Protein AF-A0A7J9IEW9-F1 (afdb_monomer_lite)

pLDDT: mean 77.22, std 13.77, range [42.47, 93.44]

InterPro domains:
  IPR001878 Zinc finger, CCHC-type [PS50158] (67-82)
  IPR036875 Zinc finger, CCHC-type superfamily [SSF57756] (54-83)

Foldseek 3Di:
DDDPDDDDPPPPPPDPPPDDDDPDDDDDDPDDDDDDDDDDPDDDDDPPHPDPDPPPPDPCVPPFDAEPQPRDTDDYVVPDPPHD

Organism: NCBI:txid34285

Secondary structure (DSSP, 8-state):
---------------GGGS----SPPPPPPPP--PPPPPPPPPPPPTTS-----TT----TT--PBPTTT--BS--GGG-SS--

Structure (mmCIF, N/CA/C/O backbone):
data_AF-A0A7J9IEW9-F1
#
_entry.id   AF-A0A7J9IEW9-F1
#
loop_
_atom_site.group_PDB
_atom_site.id
_atom_site.type_symbol
_atom_site.label_atom_id
_atom_site.label_alt_id
_atom_site.label_comp_id
_atom_site.label_asym_id
_atom_site.label_entity_id
_atom_site.label_seq_id
_atom_site.pdbx_PDB_ins_code
_atom_site.Cartn_x
_atom_site.Cartn_y
_atom_site.Cartn_z
_atom_site.occupancy
_atom_site.B_iso_or_equiv
_atom_site.auth_seq_id
_atom_site.auth_comp_id
_atom_site.auth_asym_id
_atom_site.auth_atom_id
_atom_site.pdbx_PDB_model_num
ATOM 1 N N . MET A 1 1 ? 54.969 -43.293 -3.553 1.00 42.47 1 MET A N 1
ATOM 2 C CA . MET A 1 1 ? 55.201 -41.834 -3.578 1.00 42.47 1 MET A CA 1
ATOM 3 C C . MET A 1 1 ? 54.080 -41.208 -4.389 1.00 42.47 1 MET A C 1
ATOM 5 O O . MET A 1 1 ? 54.057 -41.368 -5.600 1.00 42.47 1 MET A O 1
ATOM 9 N N . ASN A 1 2 ? 53.098 -40.613 -3.711 1.00 47.88 2 ASN A N 1
ATOM 10 C CA . ASN A 1 2 ? 51.922 -40.024 -4.351 1.00 47.88 2 ASN A CA 1
ATOM 11 C C . ASN A 1 2 ? 52.251 -38.594 -4.772 1.00 47.88 2 ASN A C 1
ATOM 13 O O . ASN A 1 2 ? 52.416 -37.732 -3.914 1.00 47.88 2 ASN A O 1
ATOM 17 N N . VAL A 1 3 ? 52.335 -38.346 -6.077 1.00 47.88 3 VAL A N 1
ATOM 18 C CA . VAL A 1 3 ? 52.458 -36.989 -6.615 1.00 47.88 3 VAL A CA 1
ATOM 19 C C . VAL A 1 3 ? 51.079 -36.593 -7.128 1.00 47.88 3 VAL A C 1
ATOM 21 O O . VAL A 1 3 ? 50.713 -36.883 -8.262 1.00 47.88 3 VAL A O 1
ATOM 24 N N . ILE A 1 4 ? 50.270 -35.999 -6.251 1.00 54.84 4 ILE A N 1
ATOM 25 C CA . ILE A 1 4 ? 49.016 -35.359 -6.651 1.00 54.84 4 ILE A CA 1
ATOM 26 C C . ILE A 1 4 ? 49.415 -34.072 -7.375 1.00 54.84 4 ILE A C 1
ATOM 28 O O . ILE A 1 4 ? 49.728 -33.065 -6.744 1.00 54.84 4 ILE A O 1
ATOM 32 N N . THR A 1 5 ? 49.471 -34.112 -8.703 1.00 55.62 5 THR A N 1
ATOM 33 C CA . THR A 1 5 ? 49.656 -32.915 -9.522 1.00 55.62 5 THR A CA 1
ATOM 34 C C . THR A 1 5 ? 48.294 -32.251 -9.730 1.00 55.62 5 THR A C 1
ATOM 36 O O . THR A 1 5 ? 47.405 -32.777 -10.395 1.00 55.62 5 THR A O 1
ATOM 39 N N . SER A 1 6 ? 48.102 -31.092 -9.095 1.00 55.38 6 SER A N 1
ATOM 40 C CA . SER A 1 6 ? 46.903 -30.258 -9.216 1.00 55.38 6 SER A CA 1
ATOM 41 C C . SER A 1 6 ? 46.586 -29.922 -10.676 1.00 55.38 6 SER A C 1
ATOM 43 O O . SER A 1 6 ? 47.392 -29.302 -11.367 1.00 55.38 6 SER A O 1
ATOM 45 N N . ILE A 1 7 ? 45.380 -30.269 -11.126 1.00 61.44 7 ILE A N 1
ATOM 46 C CA . ILE A 1 7 ? 44.826 -29.848 -12.419 1.00 61.44 7 ILE A CA 1
ATOM 47 C C . ILE A 1 7 ? 44.518 -28.342 -12.334 1.00 61.44 7 ILE A C 1
ATOM 49 O O . ILE A 1 7 ? 43.688 -27.948 -11.509 1.00 61.44 7 ILE A O 1
ATOM 53 N N . PRO A 1 8 ? 45.129 -27.465 -13.152 1.00 54.75 8 PRO A N 1
ATOM 54 C CA . PRO A 1 8 ? 44.801 -26.049 -13.116 1.00 54.75 8 PRO A CA 1
ATOM 55 C C . PRO A 1 8 ? 43.454 -25.815 -13.810 1.00 54.75 8 PRO A C 1
ATOM 57 O O . PRO A 1 8 ? 43.353 -25.828 -15.036 1.00 54.75 8 PRO A O 1
ATOM 60 N N . THR A 1 9 ? 42.401 -25.550 -13.034 1.00 58.06 9 THR A N 1
ATOM 61 C CA . THR A 1 9 ? 41.097 -25.111 -13.549 1.00 58.06 9 THR A CA 1
ATOM 62 C C . THR A 1 9 ? 41.175 -23.659 -14.024 1.00 58.06 9 THR A C 1
ATOM 64 O O . THR A 1 9 ? 40.682 -22.741 -13.367 1.00 58.06 9 THR A O 1
ATOM 67 N N . LYS A 1 10 ? 41.801 -23.413 -15.178 1.00 58.59 10 LYS A N 1
ATOM 68 C CA . LYS A 1 10 ? 41.675 -22.121 -15.859 1.00 58.59 10 LYS A CA 1
ATOM 69 C C . LYS A 1 10 ? 40.284 -22.039 -16.492 1.00 58.59 10 LYS A C 1
ATOM 71 O O . LYS A 1 10 ? 40.085 -22.446 -17.631 1.00 58.59 10 LYS A O 1
ATOM 76 N N . LYS A 1 11 ? 39.307 -21.499 -15.756 1.00 60.50 11 LYS A N 1
ATOM 77 C CA . LYS A 1 11 ? 38.087 -20.953 -16.368 1.00 60.50 11 LYS A CA 1
ATOM 78 C C . LYS A 1 11 ? 38.491 -19.730 -17.189 1.00 60.50 11 LYS A C 1
ATOM 80 O O . LYS A 1 11 ? 38.702 -18.654 -16.639 1.00 60.50 11 LYS A O 1
ATOM 85 N N . VAL A 1 12 ? 38.628 -19.907 -18.499 1.00 58.03 12 VAL A N 1
ATOM 86 C CA . VAL A 1 12 ? 38.809 -18.802 -19.442 1.00 58.03 12 VAL A CA 1
ATOM 87 C C . VAL A 1 12 ? 37.449 -18.129 -19.619 1.00 58.03 12 VAL A C 1
ATOM 89 O O . VAL A 1 12 ? 36.594 -18.621 -20.348 1.00 58.03 12 VAL A O 1
ATOM 92 N N . TYR A 1 13 ? 37.219 -17.027 -18.911 1.00 60.97 13 TYR A N 1
ATOM 93 C CA . TYR A 1 13 ? 36.085 -16.152 -19.198 1.00 60.97 13 TYR A CA 1
ATOM 94 C C . TYR A 1 13 ? 36.482 -15.273 -20.388 1.00 60.97 13 TYR A C 1
ATOM 96 O O . TYR A 1 13 ? 37.297 -14.363 -20.244 1.00 60.97 13 TYR A O 1
ATOM 104 N N . TYR A 1 14 ? 35.963 -15.575 -21.580 1.00 55.47 14 TYR A N 1
ATOM 105 C CA . TYR A 1 14 ? 36.176 -14.720 -22.747 1.00 55.47 14 TYR A CA 1
ATOM 106 C C . TYR A 1 14 ? 35.394 -13.415 -22.556 1.00 55.47 14 TYR A C 1
ATOM 108 O O . TYR A 1 14 ? 34.166 -13.394 -22.485 1.00 55.47 14 TYR A O 1
ATOM 116 N N . PHE A 1 15 ? 36.144 -12.328 -22.409 1.00 62.50 15 PHE A N 1
ATOM 117 C CA . PHE A 1 15 ? 35.660 -10.966 -22.227 1.00 62.50 15 PHE A CA 1
ATOM 118 C C . PHE A 1 15 ? 34.922 -10.485 -23.503 1.00 62.50 15 PHE A C 1
ATOM 120 O O . PHE A 1 15 ? 35.378 -10.816 -24.605 1.00 62.50 15 PHE A O 1
ATOM 127 N N . PRO A 1 16 ? 33.825 -9.695 -23.413 1.00 68.06 16 PRO A N 1
ATOM 128 C CA . PRO A 1 16 ? 32.923 -9.375 -24.539 1.00 68.06 16 PRO A CA 1
ATOM 129 C C . PRO A 1 16 ? 33.543 -8.577 -25.700 1.00 68.06 16 PRO A C 1
ATOM 131 O O . PRO A 1 16 ? 32.861 -8.250 -26.664 1.00 68.06 16 PRO A O 1
ATOM 134 N N . MET A 1 17 ? 34.826 -8.239 -25.611 1.00 64.69 17 MET A N 1
ATOM 135 C CA . MET A 1 17 ? 35.531 -7.347 -26.529 1.00 64.69 17 MET A CA 1
ATOM 136 C C . MET A 1 17 ? 35.797 -7.949 -27.922 1.00 64.69 17 MET A C 1
ATOM 138 O O . MET A 1 17 ? 36.132 -7.204 -28.834 1.00 64.69 17 MET A O 1
ATOM 142 N N . HIS A 1 18 ? 35.616 -9.262 -28.104 1.00 74.44 18 HIS A N 1
ATOM 143 C CA . HIS A 1 18 ? 35.878 -9.972 -29.369 1.00 74.44 18 HIS A CA 1
ATOM 144 C C . HIS A 1 18 ? 34.629 -10.180 -30.241 1.00 74.44 18 HIS A C 1
ATOM 146 O O . HIS A 1 18 ? 34.720 -10.805 -31.293 1.00 74.44 18 HIS A O 1
ATOM 152 N N . TRP A 1 19 ? 33.458 -9.701 -29.811 1.00 76.25 19 TRP A N 1
ATOM 153 C CA . TRP A 1 19 ? 32.230 -9.826 -30.595 1.00 76.25 19 TRP A CA 1
ATOM 154 C C . TRP A 1 19 ? 32.127 -8.693 -31.616 1.00 76.25 19 TRP A C 1
ATOM 156 O O . TRP A 1 19 ? 32.214 -7.514 -31.260 1.00 76.25 19 TRP A O 1
ATOM 166 N N . GLU A 1 20 ? 31.910 -9.049 -32.884 1.00 78.69 20 GLU A N 1
ATOM 167 C CA . GLU A 1 20 ? 31.596 -8.083 -33.935 1.00 78.69 20 GLU A CA 1
ATOM 168 C C . GLU A 1 20 ? 30.328 -7.308 -33.559 1.00 78.69 20 GLU A C 1
ATOM 170 O O . GLU A 1 20 ? 29.272 -7.884 -33.280 1.00 78.69 20 GLU A O 1
ATOM 175 N N . LYS A 1 21 ? 30.432 -5.976 -33.517 1.00 76.25 21 LYS A N 1
ATOM 176 C CA . LYS A 1 21 ? 29.296 -5.117 -33.180 1.00 76.25 21 LYS A CA 1
ATOM 177 C C . LYS A 1 21 ? 28.303 -5.145 -34.332 1.00 76.25 21 LYS A C 1
ATOM 179 O O . LYS A 1 21 ? 28.559 -4.604 -35.403 1.00 76.25 21 LYS A O 1
ATOM 184 N N . THR A 1 22 ? 27.155 -5.756 -34.096 1.00 81.00 22 THR A N 1
ATOM 185 C CA . THR A 1 22 ? 26.073 -5.792 -35.071 1.00 81.00 22 THR A CA 1
ATOM 186 C C . THR A 1 22 ? 25.446 -4.399 -35.220 1.00 81.00 22 THR A C 1
ATOM 188 O O . THR A 1 22 ? 25.152 -3.739 -34.226 1.00 81.00 22 THR A O 1
ATOM 191 N N . SER A 1 23 ? 25.194 -3.950 -36.455 1.00 82.88 23 SER A N 1
ATOM 192 C CA . SER A 1 23 ? 24.483 -2.690 -36.758 1.00 82.88 23 SER A CA 1
ATOM 193 C C . SER A 1 23 ? 22.960 -2.779 -36.561 1.00 82.88 23 SER A C 1
ATOM 195 O O . SER A 1 23 ? 22.231 -1.811 -36.790 1.00 82.88 23 SER A O 1
ATOM 197 N N . ILE A 1 24 ? 22.466 -3.946 -36.141 1.00 84.50 24 ILE A N 1
ATOM 198 C CA . ILE A 1 24 ? 21.050 -4.218 -35.914 1.00 84.50 24 ILE A CA 1
ATOM 199 C C . ILE A 1 24 ? 20.613 -3.530 -34.621 1.00 84.50 24 ILE A C 1
ATOM 201 O O . ILE A 1 24 ? 21.253 -3.651 -33.576 1.00 84.50 24 ILE A O 1
ATOM 205 N N . LYS A 1 25 ? 19.489 -2.812 -34.691 1.00 86.00 25 LYS A N 1
ATOM 206 C CA . LYS A 1 25 ? 18.886 -2.184 -33.514 1.00 86.00 25 LYS A CA 1
ATOM 207 C C . LYS A 1 25 ? 18.507 -3.264 -32.491 1.00 86.00 25 LYS A C 1
ATOM 209 O O . LYS A 1 25 ? 17.935 -4.281 -32.888 1.00 86.00 25 LYS A O 1
ATOM 214 N N . PRO A 1 26 ? 18.779 -3.053 -31.193 1.00 85.50 26 PRO A N 1
ATOM 215 C CA . PRO A 1 26 ? 18.403 -4.013 -30.167 1.00 85.50 26 PRO A CA 1
ATOM 216 C C . PRO A 1 26 ? 16.888 -4.227 -30.184 1.00 85.50 26 PRO A C 1
ATOM 218 O O . PRO A 1 26 ? 16.112 -3.276 -30.304 1.00 85.50 26 PRO A O 1
ATOM 221 N N . VAL A 1 27 ? 16.473 -5.489 -30.075 1.00 88.69 27 VAL A N 1
ATOM 222 C CA . VAL A 1 27 ? 15.056 -5.845 -29.972 1.00 88.69 27 VAL A CA 1
ATOM 223 C C . VAL A 1 27 ? 14.509 -5.252 -28.676 1.00 88.69 27 VAL A C 1
ATOM 225 O O . VAL A 1 27 ? 15.128 -5.378 -27.618 1.00 88.69 27 VAL A O 1
ATOM 228 N N . LEU A 1 28 ? 13.358 -4.583 -28.762 1.00 90.88 28 LEU A N 1
ATOM 229 C CA . LEU A 1 28 ? 12.698 -4.048 -27.575 1.00 90.88 28 LEU A CA 1
ATOM 230 C C . LEU A 1 28 ? 12.267 -5.199 -26.658 1.00 90.88 28 LEU A C 1
ATOM 232 O O . LEU A 1 28 ? 11.839 -6.247 -27.154 1.00 90.88 28 LEU A O 1
ATOM 236 N N . PRO A 1 29 ? 12.345 -5.021 -25.329 1.00 90.81 29 PRO A N 1
ATOM 237 C CA . PRO A 1 29 ? 11.836 -6.022 -24.411 1.00 90.81 29 PRO A CA 1
ATOM 238 C C . PRO A 1 29 ? 10.336 -6.242 -24.659 1.00 90.81 29 PRO A C 1
ATOM 240 O O . PRO A 1 29 ? 9.627 -5.316 -25.075 1.00 90.81 29 PRO A O 1
ATOM 243 N N . PRO A 1 30 ? 9.823 -7.452 -24.384 1.00 92.56 30 PRO A N 1
ATOM 244 C CA . PRO A 1 30 ? 8.3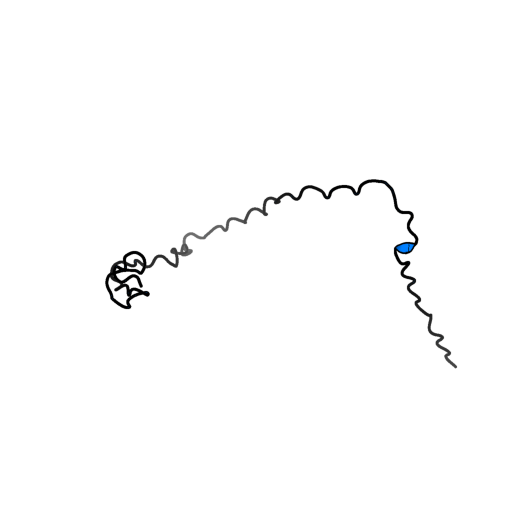90 -7.684 -24.365 1.00 92.56 30 PRO A CA 1
ATOM 245 C C . PRO A 1 30 ? 7.696 -6.676 -23.447 1.00 92.56 30 PRO A C 1
ATOM 247 O O . PRO A 1 30 ? 8.201 -6.340 -22.376 1.00 92.56 30 PRO A O 1
ATOM 250 N N . ILE A 1 31 ? 6.516 -6.216 -23.854 1.00 93.44 31 ILE A N 1
ATOM 251 C CA . ILE A 1 31 ? 5.710 -5.311 -23.035 1.00 93.44 31 ILE A CA 1
ATOM 252 C C . ILE A 1 31 ? 5.325 -6.040 -21.745 1.00 93.44 31 ILE A C 1
ATOM 254 O O . ILE A 1 31 ? 4.638 -7.065 -21.781 1.00 93.44 31 ILE A O 1
ATOM 258 N N . GLU A 1 32 ? 5.739 -5.497 -20.602 1.00 91.94 32 GLU A N 1
ATOM 259 C CA . GLU A 1 32 ? 5.370 -6.045 -19.303 1.00 91.94 32 GLU A CA 1
ATOM 260 C C . GLU A 1 32 ? 3.857 -5.948 -19.088 1.00 91.94 32 GLU A C 1
ATOM 262 O O . GLU A 1 32 ? 3.244 -4.882 -19.189 1.00 91.94 32 GLU A O 1
ATOM 267 N N . ARG A 1 33 ? 3.231 -7.079 -18.755 1.00 92.38 33 ARG A N 1
ATOM 268 C CA . ARG A 1 33 ? 1.812 -7.140 -18.396 1.00 92.38 33 ARG A CA 1
ATOM 269 C C . ARG A 1 33 ? 1.671 -7.561 -16.944 1.00 92.38 33 ARG A C 1
ATOM 271 O O . ARG A 1 33 ? 2.285 -8.530 -16.500 1.00 92.38 33 ARG A O 1
ATOM 278 N N . LYS A 1 34 ? 0.792 -6.878 -16.206 1.00 91.25 34 LYS A N 1
ATOM 279 C CA . LYS A 1 34 ? 0.367 -7.343 -14.882 1.00 91.25 34 LYS A CA 1
ATOM 280 C C . LYS A 1 34 ? -0.446 -8.622 -15.058 1.00 91.25 34 LYS A C 1
ATOM 282 O O . LYS A 1 34 ? -1.589 -8.571 -15.503 1.00 91.25 34 LYS A O 1
ATOM 287 N N . MET A 1 35 ? 0.147 -9.763 -14.715 1.00 91.38 35 MET A N 1
ATOM 288 C CA . MET A 1 35 ? -0.568 -11.036 -14.743 1.00 91.38 35 MET A CA 1
ATOM 289 C C . MET A 1 35 ? -1.697 -11.040 -13.702 1.00 91.38 35 MET A C 1
ATOM 291 O O . MET A 1 35 ? -1.505 -10.531 -12.588 1.00 91.38 35 MET A O 1
ATOM 295 N N . PRO A 1 36 ? -2.865 -11.630 -14.017 1.00 90.06 36 PRO A N 1
ATOM 296 C CA . PRO A 1 36 ? -3.892 -11.854 -13.014 1.00 90.06 36 PRO A CA 1
ATOM 297 C C . PRO A 1 36 ? -3.319 -12.733 -11.900 1.00 90.06 36 PRO A C 1
ATOM 299 O O . PRO A 1 36 ? -2.621 -13.720 -12.144 1.00 90.06 36 PRO A O 1
ATOM 302 N N . ARG A 1 37 ? -3.594 -12.364 -10.648 1.00 93.06 37 ARG A N 1
ATOM 303 C CA . ARG A 1 37 ? -3.174 -13.179 -9.506 1.00 93.06 37 ARG A CA 1
ATOM 304 C C . ARG A 1 37 ? -3.957 -14.486 -9.476 1.00 93.06 37 ARG A C 1
ATOM 306 O O . ARG A 1 37 ? -5.107 -14.550 -9.906 1.00 93.06 37 ARG A O 1
ATOM 313 N N . ARG A 1 38 ? -3.350 -15.506 -8.865 1.00 92.69 38 ARG A N 1
ATOM 314 C CA . ARG A 1 38 ? -4.043 -16.748 -8.512 1.00 92.69 38 ARG A CA 1
ATOM 315 C C . ARG A 1 38 ? -5.320 -16.414 -7.726 1.00 92.69 38 ARG A C 1
ATOM 317 O O . ARG A 1 38 ? -5.212 -15.728 -6.702 1.00 92.69 38 ARG A O 1
ATOM 324 N N . PRO A 1 39 ? -6.501 -16.904 -8.145 1.00 88.38 39 PRO A N 1
ATOM 325 C CA . PRO A 1 39 ? -7.719 -16.747 -7.366 1.00 88.38 39 PRO A CA 1
ATOM 326 C C . PRO A 1 39 ? -7.507 -17.260 -5.943 1.00 88.38 39 PRO A C 1
ATOM 328 O O . PRO A 1 39 ? -6.980 -18.355 -5.724 1.00 88.38 39 PRO A O 1
ATOM 331 N N . LYS A 1 40 ? -7.894 -16.454 -4.954 1.00 84.25 40 LYS A N 1
ATOM 332 C CA . LYS A 1 40 ? -7.800 -16.860 -3.554 1.00 84.25 40 LYS A CA 1
ATOM 333 C C . LYS A 1 40 ? -8.795 -17.993 -3.314 1.00 84.25 40 LYS A C 1
ATOM 335 O O . LYS A 1 40 ? -9.970 -17.863 -3.649 1.00 84.25 40 LYS A O 1
ATOM 340 N N . LYS A 1 41 ? -8.347 -19.085 -2.688 1.00 86.50 41 LYS A N 1
ATOM 341 C CA . LYS A 1 41 ? -9.255 -20.144 -2.229 1.00 86.50 41 LYS A CA 1
ATOM 342 C C . LYS A 1 41 ? -10.258 -19.529 -1.251 1.00 86.50 41 LYS A C 1
ATOM 344 O O . LYS A 1 41 ? -9.856 -19.021 -0.202 1.00 86.50 41 LYS A O 1
ATOM 349 N N . ASN A 1 42 ? -11.546 -19.567 -1.589 1.00 80.38 42 ASN A N 1
ATOM 350 C CA . ASN A 1 42 ? -12.583 -19.179 -0.644 1.00 80.38 42 ASN A CA 1
ATOM 351 C C . ASN A 1 42 ? -12.617 -20.215 0.487 1.00 80.38 42 ASN A C 1
ATOM 353 O O . ASN A 1 42 ? -12.748 -21.416 0.235 1.00 80.38 42 ASN A O 1
ATOM 357 N N . ARG A 1 43 ? -12.446 -19.772 1.732 1.00 83.88 43 ARG A N 1
ATOM 358 C CA . ARG A 1 43 ? -12.505 -20.662 2.892 1.00 83.88 43 ARG A CA 1
ATOM 359 C C . ARG A 1 43 ? -13.973 -20.895 3.244 1.00 83.88 43 ARG A C 1
ATOM 361 O O . ARG A 1 43 ? -14.689 -19.931 3.495 1.00 83.88 43 ARG A O 1
ATOM 368 N N . ARG A 1 44 ? -14.412 -22.156 3.294 1.00 81.69 44 ARG A N 1
ATOM 369 C CA . ARG A 1 44 ? -15.722 -22.502 3.868 1.00 81.69 44 ARG A CA 1
ATOM 370 C C . ARG A 1 44 ? -15.639 -22.280 5.381 1.00 81.69 44 ARG A C 1
ATOM 372 O O . ARG A 1 44 ? -14.803 -22.905 6.025 1.00 81.69 44 ARG A O 1
ATOM 379 N N . MET A 1 45 ? -16.433 -21.352 5.912 1.00 78.56 45 MET A N 1
ATOM 380 C CA . MET A 1 45 ? -16.564 -21.134 7.358 1.00 78.56 45 MET A CA 1
ATOM 381 C C . MET A 1 45 ? -17.645 -22.062 7.911 1.00 78.56 45 MET A C 1
ATOM 383 O O . MET A 1 45 ? -18.679 -22.238 7.263 1.00 78.56 45 MET A O 1
ATOM 387 N N . ALA A 1 46 ? -17.400 -22.662 9.076 1.00 84.12 46 ALA A N 1
ATOM 388 C CA . ALA A 1 46 ? -18.406 -23.451 9.786 1.00 84.12 46 ALA A CA 1
ATOM 389 C C . ALA A 1 46 ? -19.488 -22.534 10.386 1.00 84.12 46 ALA A C 1
ATOM 391 O O . ALA A 1 46 ? -19.261 -21.336 10.563 1.00 84.12 46 ALA A O 1
ATOM 392 N N . LYS A 1 47 ? -20.667 -23.088 10.696 1.00 80.94 47 LYS A N 1
ATOM 393 C CA . LYS A 1 47 ? -21.822 -22.313 11.186 1.00 80.94 47 LYS A CA 1
ATOM 394 C C . LYS A 1 47 ? -21.538 -21.622 12.526 1.00 80.94 47 LYS A C 1
ATOM 396 O O . LYS A 1 47 ? -21.956 -20.483 12.708 1.00 80.94 47 LYS A O 1
ATOM 401 N N . ASP A 1 48 ? -20.767 -22.283 13.386 1.00 85.75 48 ASP A N 1
ATOM 402 C CA . ASP A 1 48 ? -20.379 -21.798 14.717 1.00 85.75 48 ASP A CA 1
ATOM 403 C C . ASP A 1 48 ? -19.074 -20.997 14.717 1.00 85.75 48 ASP A C 1
ATOM 405 O O . ASP A 1 48 ? -18.603 -20.552 15.763 1.00 85.75 48 ASP A O 1
ATOM 409 N N . GLU A 1 49 ? -18.451 -20.803 13.551 1.00 82.62 49 GLU A N 1
ATOM 410 C CA . GLU A 1 49 ? -17.224 -20.028 13.492 1.00 82.62 49 GLU A CA 1
ATOM 411 C C . GLU A 1 49 ? -17.545 -18.534 13.661 1.00 82.62 49 GLU A C 1
ATOM 413 O O . GLU A 1 49 ? -18.319 -17.984 12.865 1.00 82.62 49 GLU A O 1
ATOM 418 N N . PRO A 1 50 ? -16.935 -17.834 14.639 1.00 75.12 50 PRO A N 1
ATOM 419 C CA . PRO A 1 50 ? -17.157 -16.409 14.794 1.00 75.12 50 PRO A CA 1
ATOM 420 C C . PRO A 1 50 ? -16.716 -15.706 13.509 1.00 75.12 50 PRO A C 1
ATOM 422 O O . PRO A 1 50 ? -15.533 -15.672 13.150 1.00 75.12 50 PRO A O 1
ATOM 425 N N . LYS A 1 51 ? -17.681 -15.122 12.786 1.00 72.31 51 LYS A N 1
ATOM 426 C CA . LYS A 1 51 ? -17.375 -14.165 11.720 1.00 72.31 51 LYS A CA 1
ATOM 427 C C . LYS A 1 51 ? -16.502 -13.110 12.366 1.00 72.31 51 LYS A C 1
ATOM 429 O O . LYS A 1 51 ? -16.904 -12.562 13.388 1.00 72.31 51 LYS A O 1
ATOM 434 N N . LYS A 1 52 ? -15.321 -12.843 11.796 1.00 67.50 52 LYS A N 1
ATOM 435 C CA . LYS A 1 52 ? -14.474 -11.736 12.246 1.00 67.50 52 LYS A CA 1
ATOM 436 C C . LYS A 1 52 ? -15.360 -10.493 12.297 1.00 67.50 52 LYS A C 1
ATOM 438 O O . LYS A 1 52 ? -15.662 -9.911 11.254 1.00 67.50 52 LYS A O 1
ATOM 443 N N . LEU A 1 53 ? -15.815 -10.123 13.495 1.00 64.75 53 LEU A N 1
ATOM 444 C CA . LEU A 1 53 ? -16.374 -8.809 13.749 1.00 64.75 53 LEU A CA 1
ATOM 445 C C . LEU A 1 53 ? -15.311 -7.850 13.232 1.00 64.75 53 LEU A C 1
ATOM 4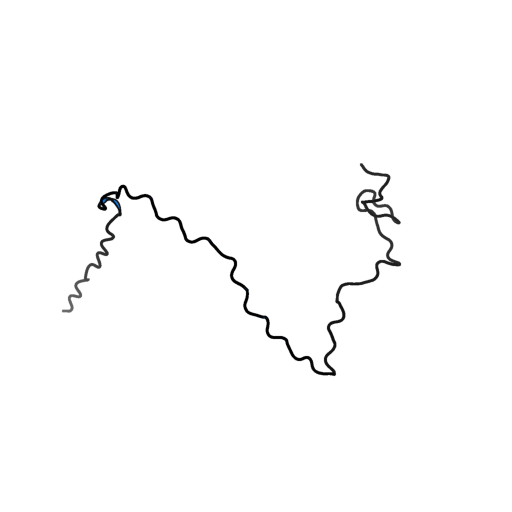47 O O . LEU A 1 53 ? -14.120 -8.118 13.413 1.00 64.75 53 LEU A O 1
ATOM 451 N N . LYS A 1 54 ? -15.710 -6.815 12.488 1.00 63.44 54 LYS A N 1
ATOM 452 C CA . LYS A 1 54 ? -14.764 -5.851 11.921 1.00 63.44 54 LYS A CA 1
ATOM 453 C C . LYS A 1 54 ? -13.964 -5.234 13.074 1.00 63.44 54 LYS A C 1
ATOM 455 O O . LYS A 1 54 ? -14.407 -4.264 13.682 1.00 63.44 54 LYS A O 1
ATOM 460 N N . LEU A 1 55 ? -12.817 -5.828 13.398 1.00 60.03 55 LEU A N 1
ATOM 461 C CA . LEU A 1 55 ? -11.866 -5.312 14.367 1.00 60.03 55 LEU A CA 1
ATOM 462 C C . LEU A 1 55 ? -11.438 -3.953 13.814 1.00 60.03 55 LEU A C 1
ATOM 464 O O . LEU A 1 55 ? -10.809 -3.898 12.759 1.00 60.03 55 LEU A O 1
ATOM 468 N N . GLY A 1 56 ? -11.854 -2.866 14.463 1.00 60.59 56 GLY A N 1
ATOM 469 C CA . GLY A 1 56 ? -11.386 -1.526 14.103 1.00 60.59 56 GLY A CA 1
ATOM 470 C C . GLY A 1 56 ? -12.442 -0.443 13.911 1.00 60.59 56 GLY A C 1
ATOM 471 O O . GLY A 1 56 ? -12.054 0.685 13.630 1.00 60.59 56 GLY A O 1
ATOM 472 N N . HIS A 1 57 ? -13.741 -0.710 14.085 1.00 63.72 57 HIS A N 1
ATOM 473 C CA . HIS A 1 57 ? -14.735 0.373 14.123 1.00 63.72 57 HIS A CA 1
ATOM 474 C C . HIS A 1 57 ? -15.256 0.616 15.541 1.00 63.72 57 HIS A C 1
ATOM 476 O O . HIS A 1 57 ? -16.428 0.392 15.842 1.00 63.72 57 HIS A O 1
ATOM 482 N N . LEU A 1 58 ? -14.370 1.089 16.420 1.00 69.19 58 LEU A N 1
ATOM 483 C CA . LEU A 1 58 ? -14.807 1.725 17.658 1.00 69.19 58 LEU A CA 1
ATOM 484 C C . LEU A 1 58 ? -15.490 3.047 17.295 1.00 69.19 58 LEU A C 1
ATOM 486 O O . LEU A 1 58 ? -14.955 3.856 16.531 1.00 69.19 58 LEU A O 1
ATOM 490 N N . SER A 1 59 ? -16.700 3.247 17.809 1.00 68.88 59 SER A N 1
ATOM 491 C CA . SER A 1 59 ? -17.396 4.522 17.680 1.00 68.88 59 SER A CA 1
ATOM 492 C C . SER A 1 59 ? -16.554 5.613 18.343 1.00 68.88 59 SER A C 1
ATOM 494 O O . SER A 1 59 ? -16.202 5.491 19.510 1.00 68.88 59 SER A O 1
ATOM 496 N N . ARG A 1 60 ? -16.250 6.695 17.618 1.00 69.50 60 ARG A N 1
ATOM 497 C CA . ARG A 1 60 ? -15.627 7.895 18.213 1.00 69.50 60 ARG A CA 1
ATOM 498 C C . ARG A 1 60 ? -16.635 8.770 18.963 1.00 69.50 60 ARG A C 1
ATOM 500 O O . ARG A 1 60 ? -16.256 9.797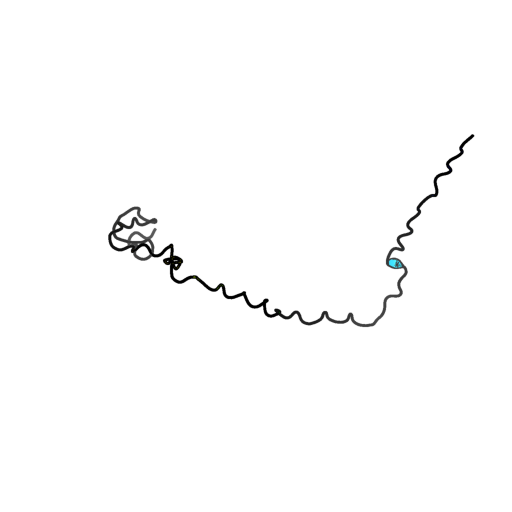 19.515 1.00 69.50 60 ARG A O 1
ATOM 507 N N . LYS A 1 61 ? -17.924 8.409 18.940 1.00 68.44 61 LYS A N 1
ATOM 508 C CA . LYS A 1 61 ? -18.947 9.101 19.730 1.00 68.44 61 LYS A CA 1
ATOM 509 C C . LYS A 1 61 ? -18.617 8.872 21.209 1.00 68.44 61 LYS A C 1
ATOM 511 O O . LYS A 1 61 ? -18.372 7.733 21.590 1.00 68.44 61 LYS A O 1
ATOM 516 N N . CYS A 1 62 ? -18.590 9.952 21.989 1.00 67.75 62 CYS A N 1
ATOM 517 C CA . CYS A 1 62 ? -18.183 10.008 23.402 1.00 67.75 62 CYS A CA 1
ATOM 518 C C . CYS A 1 62 ? -16.670 9.973 23.703 1.00 67.75 62 CYS A C 1
ATOM 520 O O . CYS A 1 62 ? -16.311 9.912 24.874 1.00 67.75 62 CYS A O 1
ATOM 522 N N . LEU A 1 63 ? -15.777 10.073 22.707 1.00 76.19 63 LEU A N 1
ATOM 523 C CA . LEU A 1 63 ? -14.355 10.334 22.976 1.00 76.19 63 LEU A CA 1
ATOM 524 C C . LEU A 1 63 ? -14.077 11.842 22.932 1.00 76.19 63 LEU A C 1
ATOM 526 O O . LEU A 1 63 ? -14.353 12.496 21.923 1.00 76.19 63 LEU A O 1
ATOM 530 N N . LEU A 1 64 ? -13.508 12.388 24.011 1.00 80.81 64 LEU A N 1
ATOM 531 C CA . LEU A 1 64 ? -13.040 13.772 24.039 1.00 80.81 64 LEU A CA 1
ATOM 532 C C . LEU A 1 64 ? -11.817 13.897 23.121 1.00 80.81 64 LEU A C 1
ATOM 534 O O . LEU A 1 64 ? -10.722 13.444 23.446 1.00 80.81 64 LEU A O 1
ATOM 538 N N . MET A 1 65 ? -12.019 14.474 21.939 1.00 85.44 65 MET A N 1
ATOM 539 C CA . MET A 1 65 ? -10.941 14.678 20.976 1.00 85.44 65 MET A CA 1
ATOM 540 C C . MET A 1 65 ? -10.085 15.872 21.395 1.00 85.44 65 MET A C 1
ATOM 542 O O . MET A 1 65 ? -10.617 16.955 21.641 1.00 85.44 65 MET A O 1
ATOM 546 N N . THR A 1 66 ? -8.769 15.676 21.433 1.00 91.12 66 THR A N 1
ATOM 547 C CA . THR A 1 66 ? -7.779 16.734 21.672 1.00 91.12 66 THR A CA 1
ATOM 548 C C . THR A 1 66 ? -7.168 17.168 20.346 1.00 91.12 66 THR A C 1
ATOM 550 O O . THR A 1 66 ? -6.688 16.342 19.564 1.00 91.12 66 THR A O 1
ATOM 553 N N . CYS A 1 67 ? -7.173 18.469 20.076 1.00 92.38 67 CYS A N 1
ATOM 554 C CA . CYS A 1 67 ? -6.586 19.027 18.872 1.00 92.38 67 CYS A CA 1
ATOM 555 C C . CYS A 1 67 ? -5.055 18.965 18.937 1.00 92.38 67 CYS A C 1
ATOM 557 O O . CYS A 1 67 ? -4.436 19.539 19.827 1.00 92.38 67 CYS A O 1
ATOM 559 N N . THR A 1 68 ? -4.419 18.339 17.948 1.00 90.31 68 THR A N 1
ATOM 560 C CA . THR A 1 68 ? -2.950 18.231 17.886 1.00 90.31 68 THR A CA 1
ATOM 561 C C . THR A 1 68 ? -2.242 19.552 17.563 1.00 90.31 68 THR A C 1
ATOM 563 O O . THR A 1 68 ? -1.021 19.600 17.623 1.00 90.31 68 THR A O 1
ATOM 566 N N . GLN A 1 69 ? -2.970 20.596 17.147 1.00 91.44 69 GLN A N 1
ATOM 567 C CA . GLN A 1 69 ? -2.391 21.901 16.799 1.00 91.44 69 GLN A CA 1
ATOM 568 C C . GLN A 1 69 ? -2.411 22.881 17.975 1.00 91.44 69 GLN A C 1
ATOM 570 O O . GLN A 1 69 ? -1.408 23.540 18.224 1.00 91.44 69 GLN A O 1
ATOM 575 N N . CYS A 1 70 ? -3.529 22.970 18.701 1.00 92.75 70 CYS A N 1
ATOM 576 C CA . CYS A 1 70 ? -3.699 23.924 19.804 1.00 92.75 70 CYS A CA 1
ATOM 577 C C . CYS A 1 70 ? -3.793 23.270 21.193 1.00 92.75 70 CYS A C 1
ATOM 579 O O . CYS A 1 70 ? -3.871 23.978 22.191 1.00 92.75 70 CYS A O 1
ATOM 581 N N . GLY A 1 71 ? -3.834 21.936 21.271 1.00 90.31 71 GLY A N 1
ATOM 582 C CA . GLY A 1 71 ? -3.950 21.185 22.525 1.00 90.31 71 GLY A CA 1
ATOM 583 C C . GLY A 1 71 ? -5.331 21.232 23.187 1.00 90.31 71 GLY A C 1
ATOM 584 O O . GLY A 1 71 ? -5.535 20.549 24.184 1.00 90.31 71 GLY A O 1
ATOM 585 N N . GLN A 1 72 ? -6.285 21.998 22.650 1.00 91.38 72 GLN A N 1
ATOM 586 C CA . GLN A 1 72 ? -7.622 22.148 23.230 1.00 91.38 72 GLN A CA 1
ATOM 587 C C . GLN A 1 72 ? -8.558 20.996 22.850 1.00 91.38 72 GLN A C 1
ATOM 589 O O . GLN A 1 72 ? -8.401 20.353 21.807 1.00 91.38 72 GLN A O 1
ATOM 594 N N . HIS A 1 73 ? -9.558 20.756 23.696 1.00 90.56 73 HIS A N 1
ATOM 595 C CA . HIS A 1 73 ? -10.558 19.712 23.489 1.00 90.56 73 HIS A CA 1
ATOM 596 C C . HIS A 1 73 ? -11.738 20.183 22.622 1.00 90.56 73 HIS A C 1
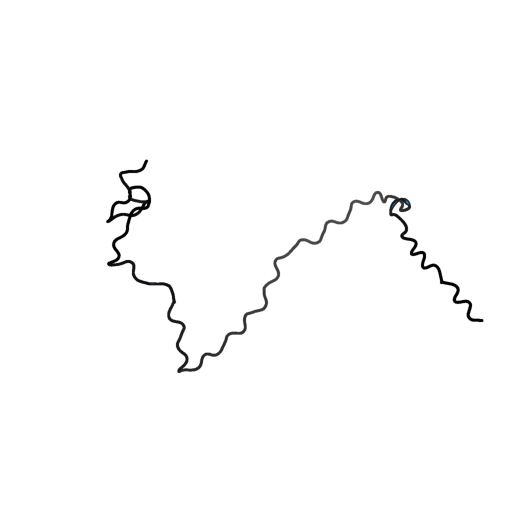ATOM 598 O O . HIS A 1 73 ? -11.967 21.376 22.431 1.00 90.56 73 HIS A O 1
ATOM 604 N N . GLY A 1 74 ? -12.511 19.229 22.098 1.00 89.38 74 GLY A N 1
ATOM 605 C CA . GLY A 1 74 ? -13.796 19.496 21.434 1.00 89.38 74 GLY A CA 1
ATOM 606 C C . GLY A 1 74 ? -13.709 19.751 19.928 1.00 89.38 74 GLY A C 1
ATOM 607 O O . GLY A 1 74 ? -14.737 19.891 19.272 1.00 89.38 74 GLY A O 1
ATOM 608 N N . HIS A 1 75 ? -12.508 19.750 19.349 1.00 91.12 75 HIS A N 1
ATOM 609 C CA . HIS A 1 75 ? -12.317 19.866 17.907 1.00 91.12 75 HIS A CA 1
ATOM 610 C C . HIS A 1 75 ? -11.067 19.111 17.438 1.00 91.12 75 HIS A C 1
ATOM 612 O O . HIS A 1 75 ? -10.193 18.748 18.222 1.00 91.12 75 HIS A O 1
ATOM 618 N N . ASN A 1 76 ? -10.981 18.856 16.133 1.00 89.75 76 ASN A N 1
ATOM 619 C CA . ASN A 1 76 ? -9.811 18.230 15.515 1.00 89.75 76 ASN A CA 1
ATOM 620 C C . ASN A 1 76 ? -8.973 19.290 14.793 1.00 89.75 76 ASN A C 1
ATOM 622 O O . ASN A 1 76 ? -9.485 20.354 14.462 1.00 89.75 76 ASN A O 1
ATOM 626 N N . LYS A 1 77 ? -7.727 18.959 14.425 1.00 90.50 77 LYS A N 1
ATOM 627 C CA . LYS A 1 77 ? -6.835 19.850 13.654 1.00 90.50 77 LYS A CA 1
ATOM 628 C C . LYS A 1 77 ? -7.522 20.516 12.448 1.00 90.50 77 LYS A C 1
ATOM 630 O O . LYS A 1 77 ? -7.299 21.687 12.189 1.00 90.50 77 LYS A O 1
ATOM 635 N N . ARG A 1 78 ? -8.382 19.781 11.729 1.00 89.94 78 ARG A N 1
ATOM 636 C CA . ARG A 1 78 ? -9.103 20.292 10.545 1.00 89.94 78 ARG A CA 1
ATOM 637 C C . ARG A 1 78 ? -10.068 21.443 10.834 1.00 89.94 78 ARG A C 1
ATOM 639 O O . ARG A 1 78 ? -10.334 22.221 9.934 1.00 89.94 78 ARG A O 1
ATOM 646 N N . SER A 1 79 ? -10.612 21.515 12.042 1.00 90.06 79 SER A N 1
ATOM 647 C CA . SER A 1 79 ? -11.561 22.547 12.466 1.00 90.06 79 SER A CA 1
ATOM 648 C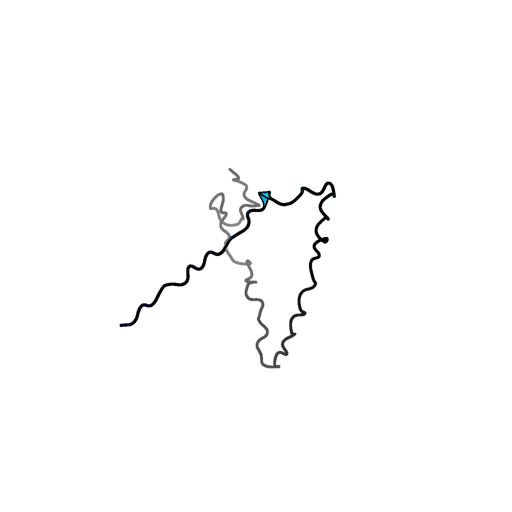 C . SER A 1 79 ? -10.954 23.441 13.551 1.00 90.06 79 SER A C 1
ATOM 650 O O . SER A 1 79 ? -11.682 23.998 14.367 1.00 90.06 79 SER A O 1
ATOM 652 N N . CYS A 1 80 ? -9.621 23.504 13.623 1.00 92.38 80 CYS A N 1
ATOM 653 C CA . CYS A 1 80 ? -8.908 24.333 14.582 1.00 92.38 80 CYS A CA 1
ATOM 654 C C . CYS A 1 80 ? -8.920 25.784 14.106 1.00 92.38 80 CYS A C 1
ATOM 656 O O . CYS A 1 80 ? -8.411 26.086 13.032 1.00 92.38 80 CYS A O 1
ATOM 658 N N . THR A 1 81 ? -9.485 26.672 14.918 1.00 90.12 81 THR A N 1
ATOM 659 C CA . THR A 1 81 ? -9.495 28.121 14.669 1.00 90.12 81 THR A CA 1
ATOM 660 C C . THR A 1 81 ? -8.175 28.784 15.059 1.00 90.12 81 THR A C 1
ATOM 662 O O . THR A 1 81 ? -7.796 29.790 14.474 1.00 90.12 81 THR A O 1
ATOM 665 N N . ASN A 1 82 ? -7.425 28.180 15.987 1.00 80.62 82 ASN A N 1
ATOM 666 C CA . ASN A 1 82 ? -6.073 28.598 16.365 1.00 80.62 82 ASN A CA 1
ATOM 667 C C . ASN A 1 82 ? -5.027 27.953 15.447 1.00 80.62 82 ASN A C 1
ATOM 669 O O . ASN A 1 82 ? -4.092 27.290 15.909 1.00 80.62 82 ASN A O 1
ATOM 673 N N . SER A 1 83 ? -5.231 28.058 14.134 1.00 69.00 83 SER A N 1
ATOM 674 C CA . SER A 1 83 ? -4.252 27.587 13.167 1.00 69.00 83 SER A CA 1
ATOM 675 C C . SER A 1 83 ? -3.059 28.541 13.150 1.00 69.00 83 SER A C 1
ATOM 677 O O . SER A 1 83 ? -3.136 29.597 12.530 1.00 69.00 83 SER A O 1
ATOM 679 N N . LYS A 1 84 ? -1.987 28.181 13.869 1.00 61.03 84 LYS A N 1
ATOM 680 C CA . LYS A 1 84 ? -0.643 28.698 13.568 1.00 61.03 84 LYS A CA 1
ATOM 681 C C . LYS A 1 84 ? -0.281 28.386 12.124 1.00 61.03 84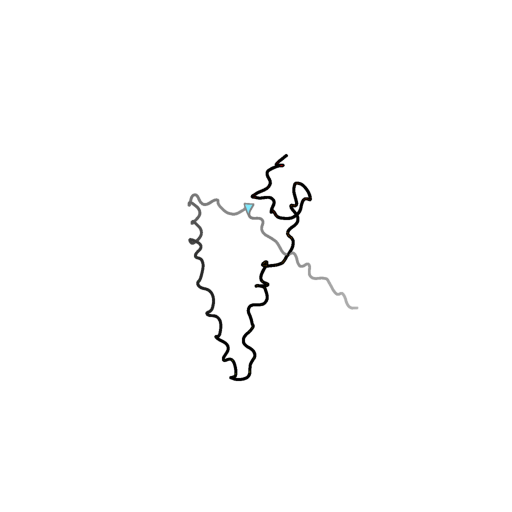 LYS A C 1
ATOM 683 O O . LYS A 1 84 ? -0.582 27.237 11.710 1.00 61.03 84 LYS A O 1
#

Radius of gyration: 34.96 Å; chains: 1; bounding box: 77×70×61 Å

Sequence (84 aa):
MNVITSIPTKKVYYFPMHWEKTSIKPVLPPIERKMPRRPKKNRRMAKDEPKKLKLGHLSRKCLLMTCTQCGQHGHNKRSCTNSK